Protein AF-A0A821K061-F1 (afdb_monomer)

Secondary structure (DSSP, 8-state):
-HHHHHHHHHHHHHHTHHHHHHHHHTT--EEEETTEEEE-----HHHHHHHHHHHTSPPTT---

Sequence (64 aa):
SPFTMTLANVYMWEWEQTLLEYQRSHNEMYGRYIDDIFMTTNLSFDEINTRLIEANQQDENIRL

Radius of gyration: 13.24 Å; Cα contacts (8 Å, |Δi|>4): 31; chains: 1; bounding box: 25×23×35 Å

Foldseek 3Di:
DVVVLVVLVVVCVVVCPVVVVVCVVQVWDWDDDSPDIDIDDPDDPVVVVVVVVVVPDDDPPDDD

Mean predicted aligned error: 4.62 Å

Organism: NCBI:txid392032

Structure (mmCIF, N/CA/C/O backbone):
data_AF-A0A821K061-F1
#
_entry.id   AF-A0A821K061-F1
#
loop_
_atom_site.group_PDB
_atom_site.id
_atom_site.type_symbol
_atom_site.label_atom_id
_atom_site.label_alt_id
_atom_site.label_comp_id
_atom_site.label_asym_id
_atom_site.label_entity_id
_atom_site.label_seq_id
_atom_site.pdbx_PDB_ins_code
_atom_site.Cartn_x
_atom_site.Cartn_y
_atom_site.Cartn_z
_atom_site.occupancy
_atom_site.B_iso_or_equiv
_atom_site.auth_seq_id
_atom_site.auth_comp_id
_atom_site.auth_asym_id
_atom_site.auth_atom_id
_atom_site.pdbx_PDB_model_num
ATOM 1 N N . SER A 1 1 ? 5.369 -2.137 -20.299 1.00 80.12 1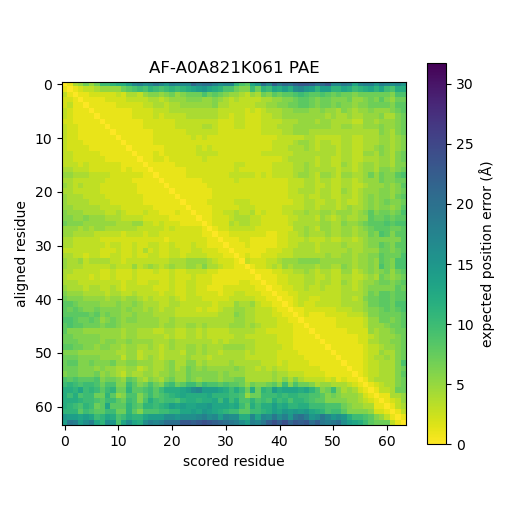 SER A N 1
ATOM 2 C CA . SER A 1 1 ? 6.407 -3.139 -20.642 1.00 80.12 1 SER A CA 1
ATOM 3 C C . SER A 1 1 ? 6.811 -3.885 -19.367 1.00 80.12 1 SER A C 1
ATOM 5 O O . SER A 1 1 ? 6.401 -3.434 -18.299 1.00 80.12 1 SER A O 1
ATOM 7 N N . PRO A 1 2 ? 7.597 -4.981 -19.414 1.00 80.88 2 PRO A N 1
ATOM 8 C CA . PRO A 1 2 ? 8.108 -5.638 -18.201 1.00 80.88 2 PRO A CA 1
ATOM 9 C C . PRO A 1 2 ? 8.815 -4.673 -17.238 1.00 80.88 2 PRO A C 1
ATOM 11 O O . PRO A 1 2 ? 8.621 -4.751 -16.033 1.00 80.88 2 PRO A O 1
ATOM 14 N N . PHE A 1 3 ? 9.542 -3.693 -17.783 1.00 87.81 3 PHE A N 1
ATOM 15 C CA . PHE A 1 3 ? 10.235 -2.666 -17.006 1.00 87.81 3 PHE A CA 1
ATOM 16 C C . PHE A 1 3 ? 9.277 -1.725 -16.260 1.00 87.81 3 PHE A C 1
ATOM 18 O O . PHE A 1 3 ? 9.515 -1.399 -15.104 1.00 87.81 3 PHE A O 1
ATOM 25 N N . THR A 1 4 ? 8.151 -1.350 -16.877 1.00 87.00 4 THR A N 1
ATOM 26 C CA . THR A 1 4 ? 7.109 -0.535 -16.226 1.00 87.00 4 THR A CA 1
ATOM 27 C C . THR A 1 4 ? 6.554 -1.219 -14.976 1.00 87.00 4 THR A C 1
ATOM 29 O O . THR A 1 4 ? 6.402 -0.573 -13.948 1.00 87.00 4 THR A O 1
ATOM 32 N N . MET A 1 5 ? 6.298 -2.532 -15.040 1.00 88.06 5 MET A N 1
ATOM 33 C CA . MET A 1 5 ? 5.796 -3.290 -13.886 1.00 88.06 5 MET A CA 1
ATOM 34 C C . MET A 1 5 ? 6.836 -3.383 -12.767 1.00 88.06 5 MET A C 1
ATOM 36 O O . MET A 1 5 ? 6.483 -3.342 -11.592 1.00 88.06 5 MET A O 1
ATOM 40 N N . THR A 1 6 ? 8.121 -3.503 -13.109 1.00 90.31 6 THR A N 1
ATOM 41 C CA . THR A 1 6 ? 9.203 -3.467 -12.118 1.00 90.31 6 THR A CA 1
ATOM 42 C C . THR A 1 6 ? 9.279 -2.105 -11.436 1.00 90.31 6 THR A C 1
ATOM 44 O O . THR A 1 6 ? 9.325 -2.059 -10.213 1.00 90.31 6 THR A O 1
ATOM 47 N N . LEU A 1 7 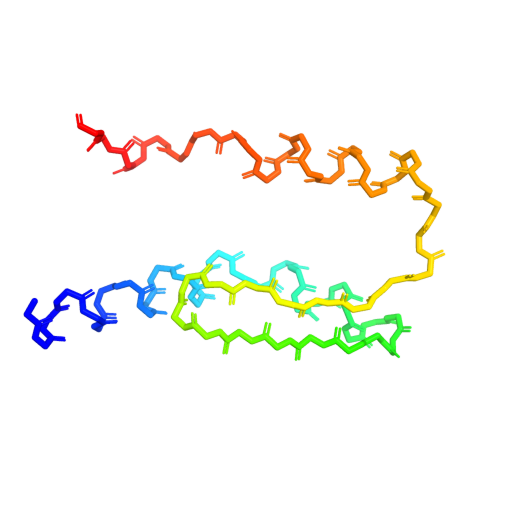? 9.236 -1.010 -12.201 1.00 89.50 7 LEU A N 1
ATOM 48 C CA . LEU A 1 7 ? 9.262 0.344 -11.643 1.00 89.50 7 LEU A CA 1
ATOM 49 C C . LEU A 1 7 ? 8.055 0.617 -10.740 1.00 89.50 7 LEU A C 1
ATOM 51 O O . LEU A 1 7 ? 8.237 1.124 -9.639 1.00 89.50 7 LEU A O 1
ATOM 55 N N . ALA A 1 8 ? 6.853 0.215 -11.161 1.00 88.06 8 ALA A N 1
ATOM 56 C CA . ALA A 1 8 ? 5.652 0.331 -10.337 1.00 88.06 8 ALA A CA 1
ATOM 57 C C . ALA A 1 8 ? 5.797 -0.448 -9.022 1.00 88.06 8 ALA A C 1
ATOM 59 O O . ALA A 1 8 ? 5.497 0.077 -7.959 1.00 88.06 8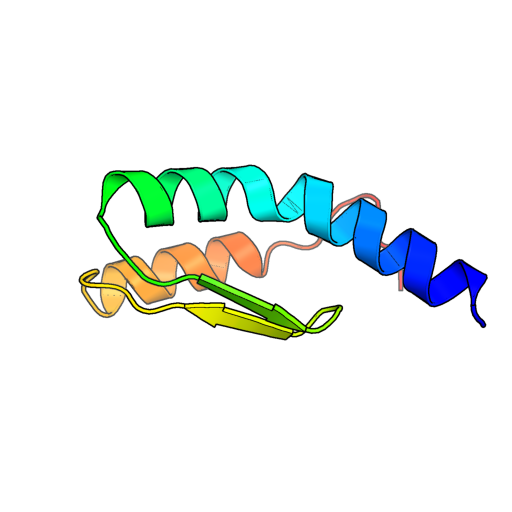 ALA A O 1
ATOM 60 N N . ASN A 1 9 ? 6.329 -1.674 -9.067 1.00 90.56 9 ASN A N 1
ATOM 61 C CA . ASN A 1 9 ? 6.555 -2.460 -7.854 1.00 90.56 9 ASN A CA 1
ATOM 62 C C . ASN A 1 9 ? 7.596 -1.847 -6.913 1.00 90.56 9 ASN A C 1
ATOM 64 O O . ASN A 1 9 ? 7.409 -1.937 -5.705 1.00 90.56 9 ASN A O 1
ATOM 68 N N . VAL A 1 10 ? 8.672 -1.253 -7.437 1.00 91.44 10 VAL A N 1
ATOM 69 C CA . VAL A 1 10 ? 9.682 -0.567 -6.612 1.00 91.44 10 VAL A CA 1
ATOM 70 C C . VAL A 1 10 ? 9.067 0.654 -5.936 1.00 91.44 10 VAL A C 1
ATOM 72 O O . VAL A 1 10 ? 9.174 0.785 -4.723 1.00 91.44 10 VAL A O 1
ATOM 75 N N . TYR A 1 11 ? 8.361 1.490 -6.698 1.00 90.00 11 TYR A N 1
ATOM 76 C CA . TYR A 1 11 ? 7.693 2.670 -6.157 1.00 90.00 11 TYR A CA 1
ATOM 77 C C . TYR A 1 11 ? 6.660 2.302 -5.081 1.00 90.00 11 TYR A C 1
ATOM 79 O O . TYR A 1 11 ? 6.705 2.816 -3.967 1.00 90.00 11 TYR A O 1
ATOM 87 N N . MET A 1 12 ? 5.770 1.349 -5.381 1.00 91.00 12 MET A N 1
ATOM 88 C CA . MET A 1 12 ? 4.751 0.890 -4.432 1.00 91.00 12 MET A CA 1
ATOM 89 C C . MET A 1 12 ? 5.369 0.276 -3.177 1.00 91.00 12 MET A C 1
ATOM 91 O O . MET A 1 12 ? 4.820 0.446 -2.094 1.00 91.00 12 MET A O 1
ATOM 95 N N . TRP A 1 13 ? 6.513 -0.404 -3.303 1.00 91.56 13 TRP A N 1
ATOM 96 C CA . TRP A 1 13 ? 7.230 -0.945 -2.153 1.00 91.56 13 TRP A CA 1
ATOM 97 C C . TRP A 1 13 ? 7.754 0.165 -1.227 1.00 91.56 13 TRP A C 1
ATOM 99 O O . TRP A 1 13 ? 7.608 0.057 -0.010 1.00 91.56 13 TRP A O 1
ATOM 109 N N . GLU A 1 14 ? 8.317 1.244 -1.769 1.00 90.25 14 GLU A N 1
ATOM 110 C CA . GLU A 1 14 ? 8.756 2.386 -0.954 1.00 90.25 14 GLU A CA 1
ATOM 111 C C . GLU A 1 14 ? 7.569 3.087 -0.279 1.00 90.25 14 GLU A C 1
ATOM 113 O O . GLU A 1 14 ? 7.611 3.359 0.921 1.00 90.25 14 GLU A O 1
ATOM 118 N N . TRP A 1 15 ? 6.48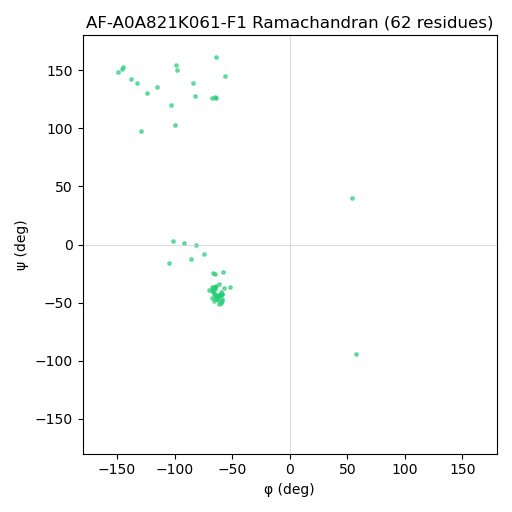2 3.302 -1.023 1.00 88.19 15 TRP A N 1
ATOM 119 C CA . TRP A 1 15 ? 5.27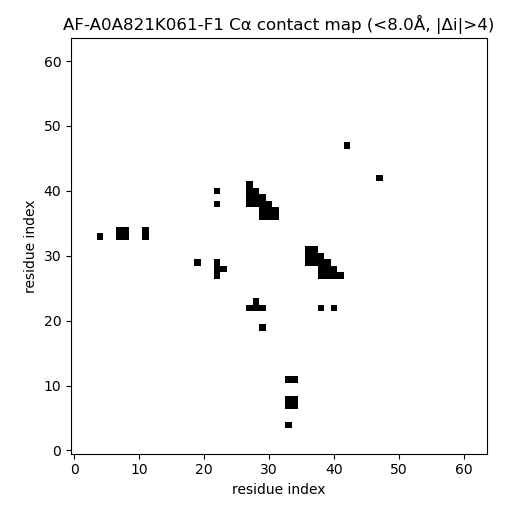8 3.973 -0.532 1.00 88.19 15 TRP A CA 1
ATOM 120 C C . TRP A 1 15 ? 4.538 3.173 0.559 1.00 88.19 15 TRP A C 1
ATOM 122 O O . TRP A 1 15 ? 4.079 3.738 1.551 1.00 88.19 15 TRP A O 1
ATOM 132 N N . GLU A 1 16 ? 4.433 1.845 0.425 1.00 91.00 16 GLU A N 1
ATOM 133 C CA . GLU A 1 16 ? 3.582 1.015 1.297 1.00 91.00 16 GLU A CA 1
ATOM 134 C C . GLU A 1 16 ? 4.139 0.792 2.716 1.00 91.00 16 GLU A C 1
ATOM 136 O O . GLU A 1 16 ? 3.427 0.248 3.563 1.00 91.00 16 GLU A O 1
ATOM 141 N N . GLN A 1 17 ? 5.384 1.192 3.013 1.00 91.75 17 GLN A N 1
ATOM 142 C CA . GLN A 1 17 ? 6.052 0.842 4.278 1.00 91.75 17 GLN A CA 1
ATOM 143 C C . GLN A 1 17 ? 5.293 1.328 5.518 1.00 91.75 17 GLN A C 1
ATOM 145 O O . GLN A 1 17 ? 5.021 0.536 6.421 1.00 91.75 17 GLN A O 1
ATOM 150 N N . THR A 1 18 ? 4.878 2.596 5.548 1.00 88.00 18 THR A N 1
ATOM 151 C CA . THR A 1 18 ? 4.135 3.157 6.690 1.00 88.00 18 THR A CA 1
ATOM 152 C C . THR A 1 18 ? 2.781 2.472 6.878 1.00 88.00 18 THR A C 1
ATOM 154 O O . THR A 1 18 ? 2.341 2.234 8.007 1.00 88.00 18 THR A O 1
ATOM 157 N N . LEU A 1 19 ? 2.126 2.096 5.776 1.00 88.44 19 LEU A N 1
ATOM 158 C CA . LEU A 1 19 ? 0.872 1.356 5.827 1.00 88.44 19 LEU A CA 1
ATOM 159 C C . LEU A 1 19 ? 1.092 -0.057 6.383 1.00 88.44 19 LEU A C 1
ATOM 161 O O . LEU A 1 19 ? 0.372 -0.473 7.288 1.00 88.44 19 LEU A O 1
ATOM 165 N N . LEU A 1 20 ? 2.117 -0.773 5.916 1.00 92.44 20 LEU A N 1
ATOM 166 C CA . LEU A 1 20 ? 2.471 -2.105 6.413 1.00 92.44 20 LEU A CA 1
ATOM 167 C C . LEU A 1 20 ? 2.788 -2.111 7.912 1.00 92.44 20 LEU A C 1
ATOM 169 O O . LEU A 1 20 ? 2.365 -3.023 8.624 1.00 92.44 20 LEU A O 1
ATOM 173 N N . GLU A 1 21 ? 3.524 -1.118 8.406 1.00 92.44 21 GLU A N 1
ATOM 174 C CA . GLU A 1 21 ? 3.844 -0.978 9.832 1.00 92.44 21 GLU A CA 1
ATOM 175 C C . GLU A 1 21 ? 2.585 -0.795 10.684 1.00 92.44 21 GLU A C 1
ATOM 177 O O . GLU A 1 21 ? 2.418 -1.449 11.722 1.00 92.44 21 GLU A O 1
ATOM 182 N N . TYR A 1 22 ? 1.658 0.042 10.219 1.00 90.25 22 TYR A N 1
ATOM 183 C CA . TYR A 1 22 ? 0.369 0.223 10.871 1.00 90.25 22 TYR A CA 1
ATOM 184 C C . TYR A 1 22 ? -0.436 -1.084 10.902 1.00 90.25 22 TYR A C 1
ATOM 186 O O . TYR A 1 22 ? -0.849 -1.531 11.971 1.00 90.25 22 TYR A O 1
ATOM 194 N N . GLN A 1 23 ? -0.581 -1.742 9.753 1.00 92.69 23 GLN A N 1
ATOM 195 C CA . GLN A 1 23 ? -1.357 -2.977 9.625 1.00 92.69 23 GLN A CA 1
ATOM 196 C C . GLN A 1 23 ? -0.787 -4.092 10.521 1.00 92.69 23 GLN A C 1
ATOM 198 O O . GLN A 1 23 ? -1.519 -4.749 11.261 1.00 92.69 23 GLN A O 1
ATOM 203 N N . ARG A 1 24 ? 0.546 -4.244 10.556 1.00 93.00 24 ARG A N 1
ATOM 204 C CA . ARG A 1 24 ? 1.233 -5.205 11.438 1.00 93.00 24 ARG A CA 1
ATOM 205 C C . ARG A 1 24 ? 1.027 -4.903 12.919 1.00 93.00 24 ARG A C 1
ATOM 207 O O . ARG A 1 24 ? 0.770 -5.828 13.685 1.00 93.00 24 ARG A O 1
ATOM 214 N N . SER A 1 25 ? 1.143 -3.641 13.331 1.00 94.19 25 SER A N 1
ATOM 215 C CA . SER A 1 25 ? 0.976 -3.259 14.744 1.00 94.19 25 SER A CA 1
ATOM 216 C C . SER A 1 25 ? -0.456 -3.447 15.255 1.00 94.19 25 SER A C 1
ATOM 218 O O . SER A 1 25 ? -0.641 -3.666 16.450 1.00 94.19 25 SER A O 1
ATOM 220 N N . HIS A 1 26 ? -1.447 -3.433 14.361 1.00 92.44 26 HIS A N 1
ATOM 221 C CA . HIS A 1 26 ? -2.866 -3.590 14.695 1.00 92.44 26 HIS A CA 1
ATOM 222 C C . HIS A 1 26 ? -3.409 -5.000 14.408 1.00 92.44 26 HIS A C 1
ATOM 224 O O . HIS A 1 26 ? -4.592 -5.256 14.630 1.00 92.44 26 HIS A O 1
ATOM 230 N N . ASN A 1 27 ? -2.550 -5.930 13.967 1.00 93.62 27 ASN A N 1
ATOM 231 C CA . ASN A 1 27 ? -2.934 -7.284 13.554 1.00 93.62 27 ASN A CA 1
ATOM 232 C C . ASN A 1 27 ? -4.046 -7.280 12.484 1.00 93.62 27 ASN A C 1
ATOM 234 O O . ASN A 1 27 ? -4.988 -8.074 12.522 1.00 93.62 27 ASN A O 1
ATOM 238 N N . GLU A 1 28 ? -3.933 -6.348 11.544 1.00 94.12 28 GLU A N 1
ATOM 239 C CA . GLU A 1 28 ? -4.846 -6.157 10.426 1.00 94.12 28 GLU A CA 1
ATOM 240 C C . GLU A 1 28 ? -4.282 -6.807 9.148 1.00 94.12 28 GLU A C 1
ATOM 242 O O . GLU A 1 28 ? -3.074 -7.023 9.002 1.00 94.12 28 GLU A O 1
ATOM 247 N N . MET A 1 29 ? -5.165 -7.177 8.219 1.00 93.38 29 MET A N 1
ATOM 248 C CA . MET A 1 29 ? -4.782 -7.779 6.944 1.00 93.38 29 MET A CA 1
ATOM 249 C C . MET A 1 29 ? -4.413 -6.715 5.913 1.00 93.38 29 MET A C 1
ATOM 251 O O . MET A 1 29 ? -5.124 -5.728 5.747 1.00 93.38 29 MET A O 1
ATOM 255 N N . TYR A 1 30 ? -3.358 -6.997 5.149 1.00 94.75 30 TYR A N 1
ATOM 256 C CA . TYR A 1 30 ? -2.896 -6.197 4.019 1.00 94.75 30 TYR A CA 1
ATOM 257 C C . TYR A 1 30 ? -2.626 -7.096 2.807 1.00 94.75 30 TYR A 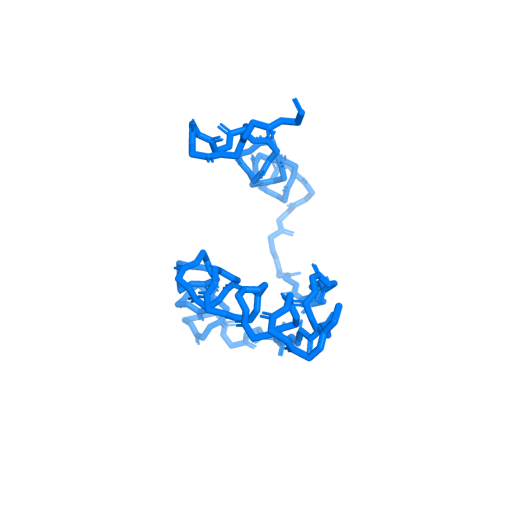C 1
ATOM 259 O O . TYR A 1 30 ? -2.034 -8.169 2.941 1.00 94.75 30 TYR A O 1
ATOM 267 N N . GLY A 1 31 ? -3.019 -6.642 1.621 1.00 93.62 31 GLY A N 1
ATOM 268 C CA . GLY A 1 31 ? -2.723 -7.270 0.340 1.00 93.62 31 GLY A CA 1
ATOM 269 C C . GLY A 1 31 ? -2.532 -6.228 -0.757 1.00 93.62 31 GLY A C 1
ATOM 270 O O . GLY A 1 31 ? -3.128 -5.155 -0.718 1.00 93.62 31 GLY A O 1
ATOM 271 N N . ARG A 1 32 ? -1.710 -6.559 -1.755 1.00 93.94 32 ARG A N 1
ATOM 272 C CA . ARG A 1 32 ? -1.443 -5.697 -2.910 1.00 93.94 32 ARG A CA 1
ATOM 273 C C . ARG A 1 32 ? -1.415 -6.497 -4.206 1.00 93.94 32 ARG A C 1
ATOM 275 O O . ARG A 1 32 ? -0.877 -7.605 -4.240 1.00 93.94 32 ARG A O 1
ATOM 282 N N . TYR A 1 33 ? -1.934 -5.903 -5.275 1.00 90.56 33 TYR A N 1
ATOM 283 C CA . TYR A 1 33 ? -1.786 -6.367 -6.647 1.00 90.56 33 TYR A CA 1
ATOM 284 C C . TYR A 1 33 ? -1.301 -5.216 -7.534 1.00 90.56 33 TYR A C 1
ATOM 286 O O . TYR A 1 33 ? -2.093 -4.403 -7.983 1.00 90.56 33 TYR A O 1
ATOM 294 N N . ILE A 1 34 ? 0.013 -5.161 -7.783 1.00 87.50 34 ILE A N 1
ATOM 295 C CA . ILE A 1 34 ? 0.683 -4.063 -8.504 1.00 87.50 34 ILE A CA 1
ATOM 296 C C . ILE A 1 34 ? 0.422 -2.716 -7.808 1.00 87.50 34 ILE A C 1
ATOM 298 O O . ILE A 1 34 ? 1.154 -2.404 -6.868 1.00 87.50 34 ILE A O 1
ATOM 302 N N . ASP A 1 35 ? -0.589 -1.974 -8.242 1.00 87.25 35 ASP A N 1
ATOM 303 C CA . ASP A 1 35 ? -1.044 -0.664 -7.773 1.00 87.25 35 ASP A CA 1
ATOM 304 C C . ASP A 1 35 ? -2.336 -0.730 -6.936 1.00 87.25 35 ASP A C 1
ATOM 306 O O . ASP A 1 35 ? -2.617 0.195 -6.176 1.00 87.25 35 ASP A O 1
ATOM 310 N N . ASP A 1 36 ? -3.073 -1.841 -6.984 1.00 89.94 36 ASP A N 1
ATOM 311 C CA . ASP A 1 36 ? -4.275 -2.047 -6.174 1.00 89.94 36 ASP A CA 1
ATOM 312 C C . ASP A 1 36 ? -3.924 -2.511 -4.756 1.00 89.94 36 ASP A C 1
ATOM 314 O O . ASP A 1 36 ? -3.230 -3.516 -4.567 1.00 89.94 36 ASP A O 1
ATOM 318 N N . ILE A 1 37 ? -4.456 -1.824 -3.742 1.00 91.12 37 ILE A N 1
ATOM 319 C CA . ILE A 1 37 ? -4.249 -2.146 -2.324 1.00 91.12 37 ILE A CA 1
ATOM 320 C C . ILE A 1 37 ? -5.563 -2.564 -1.669 1.00 91.12 37 ILE A C 1
ATOM 322 O O . ILE A 1 37 ? -6.596 -1.913 -1.810 1.00 91.12 37 ILE A O 1
ATOM 326 N N . PHE A 1 38 ? -5.489 -3.631 -0.878 1.00 92.75 38 PHE A N 1
ATOM 327 C CA . PHE A 1 38 ? -6.578 -4.168 -0.076 1.00 92.75 38 PHE A CA 1
ATOM 328 C C . PHE A 1 38 ? -6.133 -4.231 1.380 1.00 92.75 38 PHE A C 1
ATOM 330 O O . PHE A 1 38 ? -5.073 -4.774 1.689 1.00 92.75 38 PHE A O 1
ATOM 337 N N . MET A 1 39 ? -6.947 -3.711 2.293 1.00 92.50 39 MET A N 1
ATOM 338 C CA . MET A 1 39 ? -6.667 -3.795 3.722 1.00 92.50 39 MET A CA 1
ATOM 339 C C . MET A 1 39 ? -7.950 -3.946 4.526 1.00 92.50 39 MET A C 1
ATOM 341 O O . MET A 1 39 ? -9.017 -3.492 4.109 1.00 92.50 39 MET A O 1
ATOM 345 N N . THR A 1 40 ? -7.845 -4.570 5.690 1.00 92.44 40 THR A N 1
ATOM 346 C CA . THR A 1 40 ? -8.878 -4.472 6.726 1.00 92.44 40 THR A CA 1
ATOM 347 C C . THR A 1 40 ? -8.464 -3.426 7.730 1.00 92.44 40 THR A C 1
ATOM 349 O O . THR A 1 40 ? -7.276 -3.286 7.981 1.00 92.44 40 THR A O 1
ATOM 352 N N . THR A 1 41 ? -9.411 -2.750 8.367 1.00 90.94 41 THR A N 1
ATOM 353 C CA . THR A 1 41 ? -9.054 -1.895 9.491 1.00 90.94 41 THR A CA 1
ATOM 354 C C . THR A 1 41 ? -10.164 -1.797 10.521 1.00 90.94 41 THR A C 1
ATOM 356 O O . THR A 1 41 ? -11.344 -1.893 10.181 1.00 90.94 41 THR A O 1
ATOM 359 N N . ASN A 1 42 ? -9.771 -1.635 11.782 1.00 90.94 42 ASN A N 1
ATOM 360 C CA . ASN A 1 42 ? -10.665 -1.333 12.897 1.00 90.94 42 ASN A CA 1
ATOM 361 C C . ASN A 1 42 ? -10.813 0.176 13.134 1.00 90.94 42 ASN A C 1
ATOM 363 O O . ASN A 1 42 ? -11.508 0.576 14.069 1.00 90.94 42 ASN A O 1
ATOM 367 N N . LEU A 1 43 ? -10.155 1.006 12.318 1.00 90.56 43 LEU A N 1
ATOM 368 C CA . LEU A 1 43 ? -10.328 2.451 12.339 1.00 90.56 43 LEU A CA 1
ATOM 369 C C . LEU A 1 43 ? -11.794 2.829 12.130 1.00 90.56 43 LEU A C 1
ATOM 371 O O . LEU A 1 43 ? -12.532 2.202 11.362 1.00 90.56 43 LEU A O 1
ATOM 375 N N . SER A 1 44 ? -12.205 3.902 12.794 1.00 93.31 44 SER A N 1
ATOM 376 C CA . SER A 1 44 ? -13.482 4.536 12.507 1.00 93.31 44 SER A CA 1
ATOM 377 C C . SER A 1 44 ? -13.503 5.094 11.083 1.00 93.31 44 SER A C 1
ATOM 379 O O . SER A 1 44 ? -12.473 5.335 10.450 1.00 93.31 44 SER A O 1
ATOM 381 N N . PHE A 1 45 ? -14.707 5.345 10.578 1.00 91.25 45 PHE A N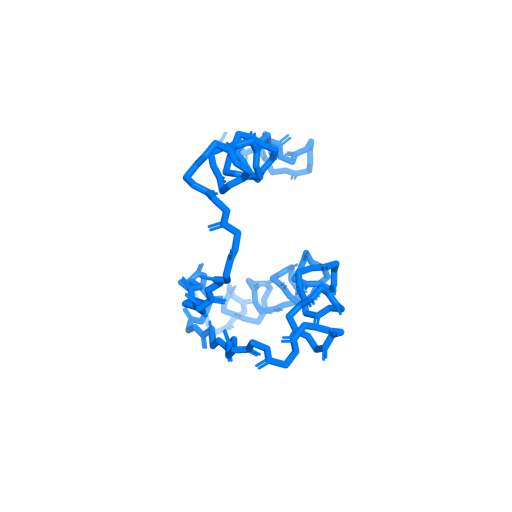 1
ATOM 382 C CA . PHE A 1 45 ? -14.891 5.914 9.247 1.00 91.25 45 PHE A CA 1
ATOM 383 C C . PHE A 1 45 ? -14.167 7.263 9.069 1.00 91.25 45 PHE A C 1
ATOM 385 O O . PHE A 1 45 ? -13.588 7.519 8.014 1.00 91.25 45 PHE A O 1
ATOM 392 N N . ASP A 1 46 ? -14.141 8.098 10.111 1.00 94.38 46 ASP A N 1
ATOM 393 C CA . ASP A 1 46 ? -13.485 9.409 10.073 1.00 94.38 46 ASP A CA 1
ATOM 394 C C . ASP A 1 46 ? -11.954 9.289 10.018 1.00 94.38 46 ASP A C 1
ATOM 396 O O . ASP A 1 46 ? -11.286 10.011 9.270 1.00 94.38 46 ASP A O 1
ATOM 400 N N . GLU A 1 47 ? -11.386 8.332 10.755 1.00 90.00 47 GLU A N 1
ATOM 401 C CA . GLU A 1 47 ? -9.950 8.043 10.724 1.00 90.00 47 GLU A CA 1
ATOM 402 C C . GLU A 1 47 ? -9.522 7.467 9.367 1.00 90.00 47 GLU A C 1
ATOM 404 O O . GLU A 1 47 ? -8.483 7.861 8.832 1.00 90.00 47 GLU A O 1
ATOM 409 N N . ILE A 1 48 ? -10.339 6.589 8.769 1.00 90.25 48 ILE A N 1
ATOM 410 C CA . ILE A 1 48 ? -10.098 6.069 7.414 1.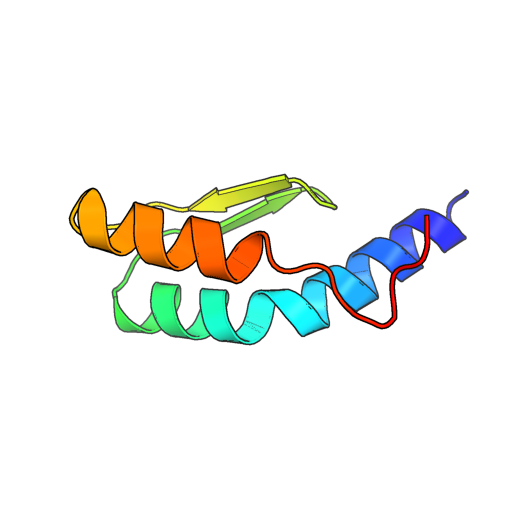00 90.25 48 ILE A CA 1
ATOM 411 C C . ILE A 1 48 ? -10.129 7.205 6.395 1.00 90.25 48 ILE A C 1
ATOM 413 O O . ILE A 1 48 ? -9.214 7.317 5.582 1.00 90.25 48 ILE A O 1
ATOM 417 N N . ASN A 1 49 ? -11.141 8.073 6.446 1.00 90.88 49 ASN A N 1
ATOM 418 C CA . ASN A 1 49 ? -11.239 9.206 5.526 1.00 90.88 49 ASN A CA 1
ATOM 419 C C . ASN A 1 49 ? -10.036 10.140 5.630 1.00 90.88 49 ASN A C 1
ATOM 421 O O . ASN A 1 49 ? -9.518 10.578 4.607 1.00 90.88 49 ASN A O 1
ATOM 425 N N . THR A 1 50 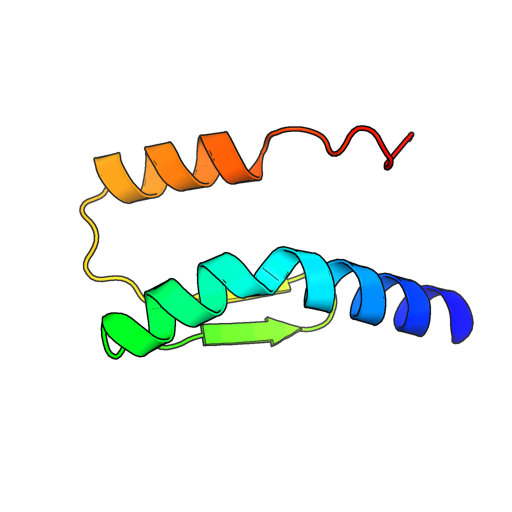? -9.564 10.409 6.847 1.00 89.62 50 THR A N 1
ATOM 426 C CA . THR A 1 50 ? -8.366 11.231 7.062 1.00 89.62 50 THR A CA 1
ATOM 427 C C . THR A 1 50 ? -7.154 10.617 6.359 1.00 89.62 50 THR A C 1
ATOM 429 O O . THR A 1 50 ? -6.484 11.297 5.584 1.00 89.62 50 THR A O 1
ATOM 432 N N . ARG A 1 51 ? -6.933 9.306 6.517 1.00 84.31 51 ARG A N 1
ATOM 433 C CA . ARG A 1 51 ? -5.836 8.597 5.837 1.00 84.31 51 ARG A CA 1
ATOM 434 C C . ARG A 1 51 ? -5.984 8.554 4.322 1.00 84.31 51 ARG A C 1
ATOM 436 O O . ARG A 1 51 ? -4.989 8.640 3.612 1.00 84.31 51 ARG A O 1
ATOM 443 N N . LEU A 1 52 ? -7.206 8.418 3.812 1.00 87.00 52 LEU A N 1
ATOM 444 C CA . LEU A 1 52 ? -7.459 8.448 2.369 1.00 87.00 52 LEU A CA 1
ATOM 445 C C . LEU A 1 52 ? -7.154 9.826 1.773 1.00 87.00 52 LEU A C 1
ATOM 447 O O . LEU A 1 52 ? -6.631 9.907 0.665 1.00 87.00 52 LEU A O 1
ATOM 451 N N . ILE A 1 53 ? -7.432 10.906 2.507 1.00 88.75 53 ILE A N 1
ATOM 452 C CA . ILE A 1 53 ? -7.073 12.268 2.094 1.00 88.75 53 ILE A CA 1
ATOM 453 C C . ILE A 1 53 ? -5.550 12.437 2.052 1.00 88.75 53 ILE A C 1
ATOM 455 O O . ILE A 1 53 ? -5.036 13.012 1.094 1.00 88.75 53 ILE A O 1
ATOM 459 N N . GLU A 1 54 ? -4.831 11.921 3.051 1.00 84.00 54 GLU A N 1
ATOM 460 C CA . GLU A 1 54 ? -3.361 11.925 3.082 1.00 84.00 54 GLU A CA 1
ATOM 461 C C . GLU A 1 54 ? -2.771 11.117 1.918 1.00 84.00 54 GLU A C 1
ATOM 463 O O . GLU A 1 54 ? -1.898 11.609 1.209 1.00 84.00 54 GLU A O 1
ATOM 468 N N . ALA A 1 55 ? -3.298 9.918 1.658 1.00 81.06 55 ALA A N 1
ATOM 469 C CA . ALA A 1 55 ? -2.873 9.067 0.547 1.00 81.06 55 ALA A CA 1
ATOM 470 C C . ALA A 1 55 ? -3.162 9.678 -0.836 1.00 81.06 55 ALA A C 1
ATOM 472 O O . ALA A 1 55 ? -2.477 9.354 -1.802 1.00 81.06 55 ALA A O 1
ATOM 473 N N . ASN A 1 56 ? -4.159 10.561 -0.941 1.00 83.69 56 ASN A N 1
ATOM 474 C CA . ASN A 1 56 ? -4.504 11.261 -2.179 1.00 83.69 56 ASN A CA 1
ATOM 475 C C . ASN A 1 56 ? -3.613 12.490 -2.453 1.00 83.69 56 ASN A C 1
ATOM 477 O O . ASN A 1 56 ? -3.812 13.190 -3.449 1.00 83.69 56 ASN A O 1
ATOM 481 N N . GLN A 1 57 ? -2.648 12.801 -1.583 1.00 83.06 57 GLN A N 1
ATOM 482 C CA . GLN A 1 57 ? -1.677 13.851 -1.871 1.00 83.06 57 GLN A CA 1
ATOM 483 C C . GLN A 1 57 ? -0.767 13.414 -3.022 1.00 83.06 57 GLN A C 1
ATOM 485 O O . GLN A 1 57 ? -0.166 12.343 -2.992 1.00 83.06 57 GLN A O 1
ATOM 490 N N . GLN A 1 58 ? -0.687 14.252 -4.060 1.00 71.69 58 GLN A N 1
ATOM 491 C CA . GLN A 1 58 ? 0.149 13.984 -5.224 1.00 71.69 58 GLN A CA 1
ATOM 492 C C . GLN A 1 58 ? 1.625 13.947 -4.813 1.00 71.69 58 GLN A C 1
ATOM 494 O O . GLN A 1 58 ? 2.140 14.918 -4.260 1.00 71.69 58 GLN A O 1
ATOM 499 N N . ASP A 1 59 ? 2.309 12.853 -5.144 1.00 74.06 59 ASP A N 1
ATOM 500 C CA . ASP A 1 59 ? 3.760 12.765 -5.011 1.00 74.06 59 ASP A CA 1
ATOM 501 C C . ASP A 1 59 ? 4.432 13.757 -5.974 1.00 74.06 59 ASP A C 1
ATOM 503 O O . ASP A 1 59 ? 4.171 13.747 -7.180 1.00 74.06 59 ASP A O 1
ATOM 507 N N . GLU A 1 60 ? 5.314 14.609 -5.449 1.00 79.06 60 GLU A N 1
ATOM 508 C CA . GLU A 1 60 ? 6.037 15.631 -6.218 1.00 79.06 60 GLU A CA 1
ATOM 509 C C . GLU A 1 60 ? 6.871 15.043 -7.372 1.00 79.06 60 GLU A C 1
ATOM 511 O O . GLU A 1 60 ? 7.161 15.731 -8.362 1.00 79.06 60 GLU A O 1
ATOM 516 N N . ASN A 1 61 ? 7.246 13.766 -7.265 1.00 70.81 61 ASN A N 1
ATOM 517 C CA . ASN A 1 61 ? 8.028 13.041 -8.260 1.00 70.81 61 ASN A CA 1
ATOM 518 C C . ASN A 1 61 ? 7.164 12.425 -9.370 1.00 70.81 61 ASN A C 1
ATOM 520 O O . ASN A 1 61 ? 7.703 12.023 -10.405 1.00 70.81 61 ASN A O 1
ATOM 524 N N . ILE A 1 62 ? 5.838 12.381 -9.204 1.00 69.88 62 ILE A N 1
ATOM 525 C CA . ILE A 1 62 ? 4.901 11.879 -10.212 1.00 69.88 62 ILE A CA 1
ATOM 526 C C . ILE A 1 62 ? 4.286 13.063 -10.964 1.00 69.88 62 ILE A C 1
ATOM 528 O O . ILE A 1 62 ? 3.375 13.750 -10.494 1.00 69.88 62 ILE A O 1
ATOM 532 N N . ARG A 1 63 ? 4.785 13.285 -12.184 1.00 69.44 63 ARG A N 1
ATOM 533 C CA . ARG A 1 63 ? 4.227 14.247 -13.143 1.00 69.44 63 ARG A CA 1
ATOM 534 C C . ARG A 1 63 ? 3.443 13.486 -14.211 1.00 69.44 63 ARG A C 1
ATOM 536 O O . ARG A 1 63 ? 4.021 12.633 -14.881 1.00 69.44 63 ARG A O 1
ATOM 543 N N . LEU A 1 64 ? 2.146 13.785 -14.319 1.00 59.09 64 LEU A N 1
ATOM 544 C CA . LEU A 1 64 ? 1.260 13.293 -15.381 1.00 59.09 64 LEU A CA 1
ATOM 545 C C . LEU A 1 64 ? 1.562 13.976 -16.720 1.00 59.09 64 LEU A C 1
ATOM 547 O O . LEU A 1 64 ? 1.866 15.192 -16.703 1.00 59.09 64 LEU A O 1
#

Solvent-accessible surface area (backbone atoms only — not comparable to full-atom values): 4017 Å² total; per-residue (Å²): 103,77,64,54,56,51,52,47,43,53,53,44,55,67,66,42,48,68,55,52,53,51,31,62,77,68,76,37,54,77,48,75,58,80,88,49,78,48,71,55,77,89,64,52,73,68,57,49,49,53,52,52,56,60,69,66,55,81,54,92,88,66,79,132

pLDDT: mean 87.76, std 7.1, range [59.09, 94.75]

Nearest PDB structures (foldseek):
  8k91-assembly1_C  TM=4.139E-01  e=4.538E+00  Meiothermus taiwanensis
  5l6m-assembly2_L-2  TM=3.428E-01  e=6.371E+00  Caulobacter vibrioides CB15
  2jug-assembly1_B  TM=3.648E-01  e=8.359E+00  Archangium disciforme